Protein AF-A0A1C4AXN3-F1 (afdb_monomer_lite)

pLDDT: mean 95.67, std 4.76, range [65.56, 98.5]

Foldseek 3Di:
DVVLVVLLVQLVVLLVVLVVLLVVLVCCVPPPQDPPDDPVSNVVSVVVSVVSNVVSVVSNVVSVVSVVVD

Organism: NCBI:txid1005667

Radius of gyration: 16.07 Å; chains: 1; bounding box: 31×17×48 Å

Secondary structure (DSSP, 8-state):
-HHHHHHHHHHHHHHHHHHHHHHHHHHIIIII--TTS-HHHHHHHHHHHHHHHHHHHHHHHHHHHHHTT-

Structure (mmCIF, N/CA/C/O backbone):
data_AF-A0A1C4AXN3-F1
#
_entry.id   AF-A0A1C4AXN3-F1
#
loop_
_atom_site.group_PDB
_atom_site.id
_atom_site.type_symbol
_atom_site.label_atom_id
_atom_site.label_alt_id
_atom_site.label_comp_id
_atom_site.label_asym_id
_atom_site.label_entity_id
_atom_site.label_seq_id
_atom_site.pdbx_PDB_ins_code
_atom_site.Cartn_x
_atom_site.Cartn_y
_atom_site.Cartn_z
_atom_site.occupancy
_atom_site.B_iso_or_equiv
_atom_site.auth_seq_id
_atom_site.auth_comp_id
_atom_site.auth_asym_id
_atom_site.auth_atom_id
_atom_site.pdbx_PDB_model_num
ATOM 1 N N . MET A 1 1 ? -12.489 6.448 28.774 1.00 65.56 1 MET A N 1
ATOM 2 C CA . MET A 1 1 ? -12.977 7.321 27.679 1.00 65.56 1 MET A CA 1
ATOM 3 C C . MET A 1 1 ? -11.862 7.639 26.680 1.00 65.56 1 MET A C 1
ATOM 5 O O . MET A 1 1 ? -12.067 7.413 25.497 1.00 65.56 1 MET A O 1
ATOM 9 N N . SER A 1 2 ? -10.670 8.048 27.136 1.00 81.69 2 SER A N 1
ATOM 10 C CA . SER A 1 2 ? -9.487 8.286 26.285 1.00 81.69 2 SER A CA 1
ATOM 11 C C . SER A 1 2 ? -9.025 7.060 25.485 1.00 81.69 2 SER A C 1
ATOM 13 O O . SER A 1 2 ? -8.766 7.180 24.296 1.00 81.69 2 SER A O 1
ATOM 15 N N . GLU A 1 3 ? -8.984 5.869 26.090 1.00 87.56 3 GLU A N 1
ATOM 16 C CA . GLU A 1 3 ? -8.500 4.650 25.415 1.00 87.56 3 GLU A CA 1
ATOM 17 C C . GLU A 1 3 ? -9.331 4.271 24.176 1.00 87.56 3 GLU A C 1
ATOM 19 O O . GLU A 1 3 ? -8.775 3.929 23.134 1.00 87.56 3 GLU A O 1
ATOM 24 N N . LYS A 1 4 ? -10.665 4.391 24.255 1.00 88.94 4 LYS A N 1
ATOM 25 C CA . LYS A 1 4 ? -11.557 4.150 23.109 1.00 88.94 4 LYS A CA 1
ATOM 26 C C . LYS A 1 4 ? -11.326 5.162 21.987 1.00 88.94 4 LYS A C 1
ATOM 28 O O . LYS A 1 4 ? -11.285 4.774 20.826 1.00 88.94 4 LYS A O 1
ATOM 33 N N . ILE A 1 5 ? -11.126 6.436 22.333 1.00 93.50 5 ILE A N 1
ATOM 34 C CA . ILE A 1 5 ? -10.825 7.498 21.360 1.00 93.50 5 ILE A CA 1
ATOM 35 C C . ILE A 1 5 ? -9.479 7.227 20.676 1.00 93.50 5 ILE A C 1
ATOM 37 O O . ILE A 1 5 ? -9.385 7.325 19.457 1.00 93.50 5 ILE A O 1
ATOM 41 N N . ILE A 1 6 ? -8.457 6.823 21.436 1.00 93.56 6 ILE A N 1
ATOM 42 C CA . ILE A 1 6 ? -7.136 6.477 20.893 1.00 93.56 6 ILE A CA 1
ATOM 43 C C . ILE A 1 6 ? -7.242 5.286 19.936 1.00 93.56 6 ILE A C 1
ATOM 45 O O . ILE A 1 6 ? -6.737 5.364 18.819 1.00 93.56 6 ILE A O 1
ATOM 49 N N . LYS A 1 7 ? -7.931 4.207 20.331 1.00 93.56 7 LYS A N 1
ATOM 50 C CA . LYS A 1 7 ? -8.154 3.037 19.463 1.00 93.56 7 LYS A CA 1
ATOM 51 C C . LYS A 1 7 ? -8.902 3.411 18.185 1.00 93.56 7 LYS A C 1
ATOM 53 O O . LYS A 1 7 ? -8.542 2.933 17.113 1.00 93.56 7 LYS A O 1
ATOM 58 N N . TYR A 1 8 ? -9.894 4.295 18.286 1.00 94.62 8 TYR A N 1
ATOM 59 C CA . TYR A 1 8 ? -10.663 4.770 17.138 1.00 94.62 8 TYR A CA 1
ATOM 60 C C . TYR A 1 8 ? -9.782 5.552 16.163 1.00 94.62 8 TYR A C 1
ATOM 62 O O . TYR A 1 8 ? -9.717 5.214 14.984 1.00 94.62 8 TYR A O 1
ATOM 70 N N . LEU A 1 9 ? -9.038 6.544 16.659 1.00 96.50 9 LEU A N 1
ATOM 71 C CA . LEU A 1 9 ? -8.109 7.324 15.839 1.00 96.50 9 LEU A CA 1
ATOM 72 C C . LEU A 1 9 ? -7.035 6.439 15.199 1.00 96.50 9 LEU A C 1
ATOM 74 O O . LEU A 1 9 ? -6.749 6.594 14.015 1.00 96.50 9 LEU A O 1
ATOM 78 N N . LEU A 1 10 ? -6.488 5.478 15.949 1.00 96.50 10 LEU A N 1
ATOM 79 C CA . LEU A 1 10 ? -5.490 4.538 15.445 1.00 96.50 10 LEU A CA 1
ATOM 80 C C . LEU A 1 10 ? -6.049 3.663 14.317 1.00 96.50 10 LEU A C 1
ATOM 82 O O . LEU A 1 10 ? -5.396 3.516 13.287 1.00 96.50 10 LEU A O 1
ATOM 86 N N . ALA A 1 11 ? -7.254 3.111 14.479 1.00 97.31 11 ALA A N 1
ATOM 87 C CA . ALA A 1 11 ? -7.883 2.286 13.451 1.00 97.31 11 ALA A CA 1
ATOM 88 C C . ALA A 1 11 ? -8.084 3.074 12.148 1.00 97.31 11 ALA A C 1
ATOM 90 O O . ALA A 1 11 ? -7.676 2.620 11.082 1.00 97.31 11 ALA A O 1
ATOM 91 N N . TYR A 1 12 ? -8.636 4.287 12.225 1.00 97.50 12 TYR A N 1
ATOM 92 C CA . TYR A 1 12 ? -8.844 5.115 11.035 1.00 97.50 12 TYR A CA 1
ATOM 93 C C . TYR A 1 12 ? -7.533 5.591 10.401 1.00 97.50 12 TYR A C 1
ATOM 95 O O . TYR A 1 12 ? -7.429 5.614 9.175 1.00 97.50 12 TYR A O 1
ATOM 103 N N . ALA A 1 13 ? -6.512 5.906 11.203 1.00 98.06 13 ALA A N 1
ATOM 104 C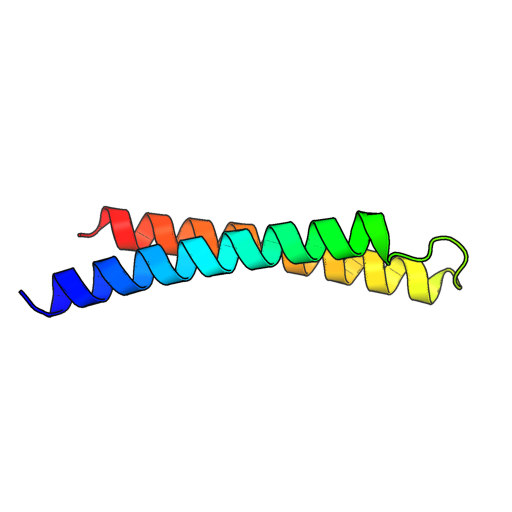 CA . ALA A 1 13 ? -5.187 6.240 10.689 1.00 98.06 13 ALA A CA 1
ATOM 105 C C . ALA A 1 13 ? -4.564 5.060 9.924 1.00 98.06 13 ALA A C 1
ATOM 107 O O . ALA A 1 13 ? -4.051 5.246 8.824 1.00 98.06 13 ALA A O 1
ATOM 108 N N . LEU A 1 14 ? -4.658 3.836 10.457 1.00 98.06 14 LEU A N 1
ATOM 109 C CA . LEU A 1 14 ? -4.160 2.633 9.784 1.00 98.06 14 LEU A CA 1
ATOM 110 C C . LEU A 1 14 ? -4.933 2.332 8.493 1.00 98.06 14 LEU A C 1
ATOM 112 O O . LEU A 1 14 ? -4.313 2.002 7.483 1.00 98.06 14 LEU A O 1
ATOM 116 N N . MET A 1 15 ? -6.261 2.493 8.488 1.00 98.31 15 MET A N 1
ATOM 117 C CA . MET A 1 15 ? -7.064 2.360 7.263 1.00 98.31 15 MET A CA 1
ATOM 118 C C . MET A 1 15 ? -6.626 3.368 6.202 1.00 98.31 15 MET A C 1
ATOM 120 O O . MET A 1 15 ? -6.421 2.998 5.048 1.00 98.31 15 MET A O 1
ATOM 124 N N . PHE A 1 16 ? -6.430 4.628 6.594 1.00 98.12 16 PHE A N 1
ATOM 125 C CA . PHE A 1 16 ? -5.961 5.669 5.688 1.00 98.12 16 PHE A CA 1
ATOM 126 C C . PHE A 1 16 ? -4.569 5.352 5.123 1.00 98.12 16 PHE A C 1
ATOM 128 O O . PHE A 1 16 ? -4.367 5.438 3.913 1.00 98.12 16 PHE A O 1
ATOM 135 N N . ILE A 1 17 ? -3.632 4.904 5.968 1.00 98.25 17 ILE A N 1
ATOM 136 C CA . ILE A 1 17 ? -2.291 4.479 5.538 1.00 98.25 17 ILE A CA 1
ATOM 137 C C . ILE A 1 17 ? -2.379 3.308 4.559 1.00 98.25 17 ILE A C 1
ATOM 139 O O . ILE A 1 17 ? -1.706 3.338 3.535 1.00 98.25 17 ILE A O 1
ATOM 143 N N . SER A 1 18 ? -3.213 2.302 4.831 1.00 98.44 18 SER A N 1
ATOM 144 C CA . SER A 1 18 ? -3.404 1.164 3.925 1.00 98.44 18 SER A CA 1
ATOM 145 C C . SER A 1 18 ? -3.867 1.611 2.536 1.00 98.44 18 SER A C 1
ATOM 147 O O . SER A 1 18 ? -3.272 1.222 1.528 1.00 98.44 18 SER A O 1
ATOM 149 N N . VAL A 1 19 ? -4.880 2.480 2.482 1.00 98.06 19 VAL A N 1
ATOM 150 C CA . VAL A 1 19 ? -5.409 3.024 1.228 1.00 98.06 19 VAL A CA 1
ATOM 151 C C . VAL A 1 19 ? -4.330 3.808 0.482 1.00 98.06 19 VAL A C 1
ATOM 153 O O . VAL A 1 19 ? -4.114 3.566 -0.705 1.00 98.06 19 VAL A O 1
ATOM 156 N N . LEU A 1 20 ? -3.598 4.692 1.168 1.00 98.19 20 LEU A N 1
ATOM 157 C CA . LEU A 1 20 ? -2.485 5.429 0.566 1.00 98.19 20 LEU A CA 1
ATOM 158 C C . LEU A 1 20 ? -1.404 4.499 0.013 1.00 98.19 20 LEU A C 1
ATOM 160 O O . LEU A 1 20 ? -0.915 4.727 -1.092 1.00 98.19 20 LEU A O 1
ATOM 164 N N . LEU A 1 21 ? -1.043 3.449 0.753 1.00 97.75 21 LEU A N 1
ATOM 165 C CA . LEU A 1 21 ? -0.034 2.478 0.338 1.00 97.75 21 LEU A CA 1
ATOM 166 C C . LEU A 1 21 ? -0.471 1.741 -0.938 1.00 97.75 21 LEU A C 1
ATOM 168 O O . LEU A 1 21 ? 0.324 1.595 -1.863 1.00 97.75 21 LEU A O 1
ATOM 172 N N . PHE A 1 22 ? -1.743 1.334 -1.007 1.00 98.19 22 PHE A N 1
ATOM 173 C CA . PHE A 1 22 ? -2.322 0.665 -2.173 1.00 98.19 22 PHE A CA 1
ATOM 174 C C . PHE A 1 22 ? -2.394 1.580 -3.402 1.00 98.19 22 PHE A C 1
ATOM 176 O O . PHE A 1 22 ? -1.985 1.192 -4.492 1.00 98.19 22 PHE A O 1
ATOM 183 N N . PHE A 1 23 ? -2.879 2.814 -3.250 1.00 97.88 23 PHE A N 1
ATOM 184 C CA . PHE A 1 23 ? -2.939 3.747 -4.377 1.00 97.88 23 PHE A CA 1
ATOM 185 C C . PHE A 1 23 ? -1.552 4.197 -4.834 1.00 97.88 23 PHE A C 1
ATOM 187 O O . PHE A 1 23 ? -1.344 4.392 -6.029 1.00 97.88 23 PHE A O 1
ATOM 194 N N . SER A 1 24 ? -0.587 4.312 -3.920 1.00 97.69 24 SER A N 1
ATOM 195 C CA . SER A 1 24 ? 0.798 4.637 -4.278 1.00 97.69 24 SER A CA 1
ATOM 196 C C . SER A 1 24 ? 1.462 3.494 -5.045 1.00 97.69 24 SER A C 1
ATOM 198 O O . SER A 1 24 ? 2.141 3.746 -6.038 1.00 97.69 24 SER A O 1
ATOM 200 N N . SER A 1 25 ? 1.243 2.238 -4.637 1.00 97.44 25 SER A N 1
ATOM 201 C CA . SER A 1 25 ? 1.770 1.076 -5.362 1.00 97.44 25 SER A CA 1
ATOM 202 C C . SER A 1 25 ? 1.113 0.916 -6.734 1.00 97.44 25 SER A C 1
ATOM 204 O O . SER A 1 25 ? 1.811 0.690 -7.722 1.00 97.44 25 SER A O 1
ATOM 206 N N . LEU A 1 26 ? -0.203 1.130 -6.828 1.00 97.38 26 LEU A N 1
ATOM 207 C CA . LEU A 1 26 ? -0.918 1.162 -8.103 1.00 97.38 26 LEU A CA 1
ATOM 208 C C . LEU A 1 26 ? -0.416 2.295 -9.007 1.00 97.38 26 LEU A C 1
ATOM 210 O O . LEU A 1 26 ? -0.162 2.074 -10.187 1.00 97.38 26 LEU A O 1
ATOM 214 N N . GLY A 1 27 ? -0.233 3.497 -8.460 1.00 97.56 27 GLY A N 1
ATOM 215 C CA . GLY A 1 27 ? 0.305 4.638 -9.195 1.00 97.56 27 GLY A CA 1
ATOM 216 C C . GLY A 1 27 ? 1.717 4.370 -9.715 1.00 97.56 27 GLY A C 1
ATOM 217 O O . GLY A 1 27 ? 1.995 4.616 -10.886 1.00 97.56 27 GLY A O 1
ATOM 218 N N . TYR A 1 28 ? 2.591 3.791 -8.888 1.00 97.31 28 TYR A N 1
ATOM 219 C CA . TYR A 1 28 ? 3.919 3.366 -9.328 1.00 97.31 28 TYR A CA 1
ATOM 220 C C . TYR A 1 28 ? 3.829 2.364 -10.484 1.00 97.31 28 TYR A C 1
ATOM 222 O O . TYR A 1 28 ? 4.488 2.551 -11.502 1.00 97.31 28 TYR A O 1
ATOM 230 N N . TYR A 1 29 ? 2.971 1.348 -10.365 1.00 96.75 29 TYR A N 1
ATOM 231 C CA . TYR A 1 29 ? 2.771 0.354 -11.418 1.00 96.75 29 TYR A CA 1
ATOM 232 C C . TYR A 1 29 ? 2.301 0.970 -12.745 1.00 96.75 29 TYR A C 1
ATOM 234 O O . TYR A 1 29 ? 2.817 0.620 -13.801 1.00 96.75 29 TYR A O 1
ATOM 242 N N . LEU A 1 30 ? 1.336 1.892 -12.697 1.00 97.12 30 LEU A N 1
ATOM 243 C CA . LEU A 1 30 ? 0.726 2.473 -13.896 1.00 97.12 30 LEU A CA 1
ATOM 244 C C . LEU A 1 30 ? 1.597 3.537 -14.572 1.00 97.12 30 LEU A C 1
ATOM 246 O O . LEU A 1 30 ? 1.595 3.625 -15.796 1.00 97.12 30 LEU A O 1
ATOM 250 N N . PHE A 1 31 ? 2.300 4.362 -13.792 1.00 96.81 31 PHE A N 1
ATOM 251 C CA . PHE A 1 31 ? 2.966 5.561 -14.314 1.00 96.81 31 PHE A CA 1
ATOM 252 C C . PHE A 1 31 ? 4.494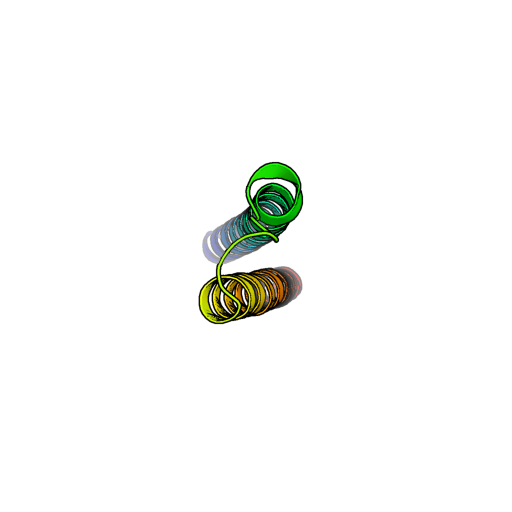 5.476 -14.333 1.00 96.81 31 PHE A C 1
ATOM 254 O O . PHE A 1 31 ? 5.119 6.209 -15.094 1.00 96.81 31 PHE A O 1
ATOM 261 N N . LEU A 1 32 ? 5.103 4.635 -13.490 1.00 95.56 32 LEU A N 1
ATOM 262 C CA . LEU A 1 32 ? 6.556 4.631 -13.265 1.00 95.56 32 LEU A CA 1
ATOM 263 C C . LEU A 1 32 ? 7.221 3.273 -13.512 1.00 95.56 32 LEU A C 1
ATOM 265 O O . LE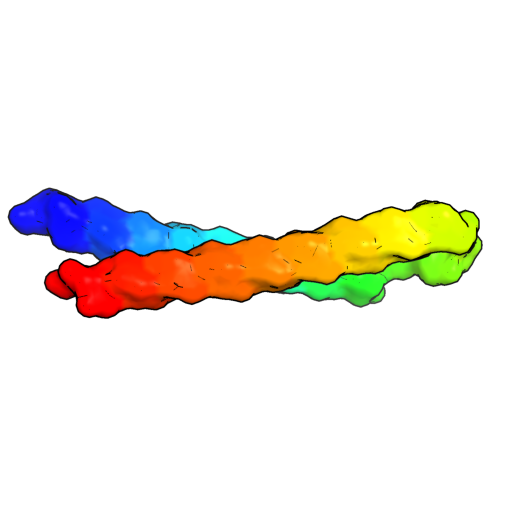U A 1 32 ? 8.445 3.213 -13.625 1.00 95.56 32 LEU A O 1
ATOM 269 N N . PHE A 1 33 ? 6.456 2.184 -13.566 1.00 96.12 33 PHE A N 1
ATOM 270 C CA . PHE A 1 33 ? 7.018 0.851 -13.733 1.00 96.12 33 PHE A CA 1
ATOM 271 C C . PHE A 1 33 ? 7.566 0.664 -15.147 1.00 96.12 33 PHE A C 1
ATOM 273 O O . PHE A 1 33 ? 6.822 0.620 -16.126 1.00 96.12 33 PHE A O 1
ATOM 280 N N . ASP A 1 34 ? 8.884 0.513 -15.235 1.00 95.38 34 ASP A N 1
ATOM 281 C CA . ASP A 1 34 ? 9.574 0.276 -16.495 1.00 95.38 34 ASP A CA 1
ATOM 282 C C . ASP A 1 34 ? 9.638 -1.222 -16.821 1.00 95.38 34 ASP A C 1
ATOM 284 O O . ASP A 1 34 ? 10.378 -1.993 -16.204 1.00 95.38 34 ASP A O 1
ATOM 288 N N . TRP A 1 35 ? 8.871 -1.623 -17.832 1.00 93.31 35 TRP A N 1
ATOM 289 C CA . TRP A 1 35 ? 8.868 -2.983 -18.374 1.00 93.31 35 TRP A CA 1
ATOM 290 C C . TRP A 1 35 ? 10.049 -3.282 -19.300 1.00 93.31 35 TRP A C 1
ATOM 292 O O . TRP A 1 35 ? 10.314 -4.449 -19.588 1.00 93.31 35 TRP A O 1
ATOM 302 N N . HIS A 1 36 ? 10.753 -2.254 -19.771 1.00 94.81 36 HIS A N 1
ATOM 303 C CA . HIS A 1 36 ? 11.876 -2.382 -20.697 1.00 94.81 36 HIS A CA 1
ATOM 304 C C . HIS A 1 36 ? 13.231 -2.494 -19.983 1.00 94.81 36 HIS A C 1
ATOM 306 O O . HIS A 1 36 ? 14.256 -2.696 -20.639 1.00 94.81 36 HIS A O 1
ATOM 312 N N . GLY A 1 37 ? 13.247 -2.412 -18.649 1.00 92.12 37 GLY A N 1
ATOM 313 C CA . GLY A 1 37 ? 14.432 -2.632 -17.829 1.00 92.12 37 GLY A CA 1
ATOM 314 C C . GLY A 1 37 ? 14.972 -4.066 -17.903 1.00 92.12 37 GLY A C 1
ATOM 315 O O . GLY A 1 37 ? 14.390 -4.975 -18.499 1.00 92.12 37 GLY A O 1
ATOM 316 N N . THR A 1 38 ? 16.115 -4.308 -17.256 1.00 96.50 38 THR A N 1
ATOM 317 C CA . THR A 1 38 ? 16.673 -5.667 -17.202 1.00 96.50 38 THR A CA 1
ATOM 318 C C . THR A 1 38 ? 15.706 -6.628 -16.508 1.00 96.50 38 THR A C 1
ATOM 320 O O . THR A 1 38 ? 14.983 -6.234 -15.591 1.00 96.50 38 THR A O 1
ATOM 323 N N . ARG A 1 39 ? 15.744 -7.918 -16.877 1.00 95.06 39 ARG A N 1
ATOM 324 C CA . ARG A 1 39 ? 14.903 -8.951 -16.243 1.00 95.06 39 ARG A CA 1
ATOM 325 C C . ARG A 1 39 ? 14.985 -8.895 -14.716 1.00 95.06 39 ARG A C 1
ATOM 327 O O . ARG A 1 39 ? 13.957 -8.935 -14.057 1.00 95.06 39 ARG A O 1
ATOM 334 N N . VAL A 1 40 ? 16.191 -8.759 -14.162 1.00 96.69 40 VAL A N 1
ATOM 335 C CA . VAL A 1 40 ? 16.405 -8.691 -12.707 1.00 96.69 40 VAL A CA 1
ATOM 336 C C . VAL A 1 40 ? 15.688 -7.485 -12.098 1.00 96.69 40 VAL A C 1
ATOM 338 O O . VAL A 1 40 ? 14.979 -7.639 -11.108 1.00 96.69 40 VAL A O 1
ATOM 341 N N . THR A 1 41 ? 15.815 -6.305 -12.709 1.00 94.50 41 THR A N 1
ATOM 342 C CA . THR A 1 41 ? 15.157 -5.076 -12.243 1.00 94.50 41 THR A CA 1
ATOM 343 C C . THR A 1 41 ? 13.634 -5.204 -12.273 1.00 94.50 41 THR A C 1
ATOM 345 O O . THR A 1 41 ? 12.972 -4.862 -11.295 1.00 94.50 41 THR A O 1
ATOM 348 N N . VAL A 1 42 ? 13.082 -5.750 -13.360 1.00 96.88 42 VAL A N 1
ATOM 349 C CA . VAL A 1 42 ? 11.635 -5.965 -13.514 1.00 96.88 42 VAL A CA 1
ATOM 350 C C . VAL A 1 42 ? 11.113 -6.925 -12.444 1.00 96.88 42 VAL A C 1
ATOM 352 O O . VAL A 1 42 ? 10.158 -6.598 -11.742 1.00 96.88 42 VAL A O 1
ATOM 355 N N . TRP A 1 43 ? 11.763 -8.080 -12.262 1.00 97.00 43 TRP A N 1
ATOM 356 C CA . TRP A 1 43 ? 11.370 -9.064 -11.247 1.00 97.00 43 TRP A CA 1
ATOM 357 C C . TRP A 1 43 ? 11.457 -8.506 -9.827 1.00 97.00 43 TRP A C 1
ATOM 359 O O . TRP A 1 43 ? 10.567 -8.751 -9.016 1.00 97.00 43 TRP A O 1
ATOM 369 N N . MET A 1 44 ? 12.499 -7.730 -9.532 1.00 97.12 44 MET A N 1
ATOM 370 C CA . MET A 1 44 ? 12.680 -7.109 -8.225 1.00 97.12 44 MET A CA 1
ATOM 371 C C . MET A 1 44 ? 11.579 -6.079 -7.934 1.00 97.12 44 MET A C 1
ATOM 373 O O . MET A 1 44 ? 10.944 -6.152 -6.884 1.00 97.12 44 MET A O 1
ATOM 377 N N . ASN A 1 45 ? 11.291 -5.172 -8.874 1.00 96.56 45 ASN A N 1
ATOM 378 C CA . ASN A 1 45 ? 10.224 -4.179 -8.710 1.00 96.56 45 ASN A CA 1
ATOM 379 C C . ASN A 1 45 ? 8.842 -4.839 -8.602 1.00 96.56 45 ASN A C 1
ATOM 381 O O . ASN A 1 45 ? 8.035 -4.446 -7.759 1.00 96.56 45 ASN A O 1
ATOM 385 N N . ALA A 1 46 ? 8.572 -5.868 -9.411 1.00 96.06 46 ALA A N 1
ATOM 386 C CA . ALA A 1 46 ? 7.327 -6.627 -9.330 1.00 96.06 46 ALA A CA 1
ATOM 387 C C . ALA A 1 46 ? 7.186 -7.332 -7.970 1.00 96.06 46 ALA A C 1
ATOM 389 O O . ALA A 1 46 ? 6.125 -7.274 -7.350 1.00 96.06 46 ALA A O 1
ATOM 390 N N . GLY A 1 47 ? 8.267 -7.936 -7.466 1.00 97.25 47 GLY A N 1
ATOM 391 C CA . GLY A 1 47 ? 8.306 -8.538 -6.134 1.00 97.25 47 GLY A CA 1
ATOM 392 C C . GLY A 1 47 ? 8.013 -7.524 -5.026 1.00 97.25 47 GLY A C 1
ATOM 393 O O . GLY A 1 47 ? 7.168 -7.781 -4.168 1.00 97.25 47 GLY A O 1
ATOM 394 N N . PHE A 1 48 ? 8.638 -6.343 -5.074 1.00 96.50 48 PHE A N 1
ATOM 395 C CA . PHE A 1 48 ? 8.360 -5.267 -4.119 1.00 96.50 48 PHE A CA 1
ATOM 396 C C . PHE A 1 48 ? 6.905 -4.802 -4.169 1.00 96.50 48 PHE A C 1
ATOM 398 O O . PHE A 1 48 ? 6.298 -4.612 -3.117 1.00 96.50 48 PHE A O 1
ATOM 405 N N . LEU A 1 49 ? 6.317 -4.678 -5.362 1.00 97.56 49 LEU A N 1
ATOM 406 C CA . LEU A 1 49 ? 4.905 -4.327 -5.509 1.00 97.56 49 LEU A CA 1
ATOM 407 C C . LEU A 1 49 ? 3.983 -5.347 -4.842 1.00 97.56 49 LEU A C 1
ATOM 409 O O . LEU A 1 49 ? 3.080 -4.951 -4.107 1.00 97.56 49 LEU A O 1
ATOM 413 N N . VAL A 1 50 ? 4.231 -6.645 -5.037 1.00 97.94 50 VAL A N 1
ATOM 414 C CA . VAL A 1 50 ? 3.445 -7.706 -4.387 1.00 97.94 50 VAL A CA 1
ATOM 415 C C . VAL A 1 50 ? 3.540 -7.600 -2.865 1.00 97.94 50 VAL A C 1
ATOM 417 O O . VAL A 1 50 ? 2.517 -7.656 -2.187 1.00 97.94 50 VAL A O 1
ATOM 420 N N . VAL A 1 51 ? 4.743 -7.393 -2.321 1.00 98.06 51 VAL A N 1
ATOM 421 C CA . VAL A 1 51 ? 4.948 -7.247 -0.871 1.00 98.06 51 VAL A CA 1
ATOM 422 C C . VAL A 1 51 ? 4.237 -6.007 -0.329 1.00 98.06 51 VAL A C 1
ATOM 424 O O . VAL A 1 51 ? 3.574 -6.090 0.701 1.00 98.06 51 VAL A O 1
ATOM 427 N N . ILE A 1 52 ? 4.323 -4.870 -1.024 1.00 97.75 52 ILE A N 1
ATOM 428 C CA . ILE A 1 52 ? 3.672 -3.619 -0.612 1.00 97.75 52 ILE A CA 1
ATOM 429 C C . ILE A 1 52 ? 2.146 -3.762 -0.658 1.00 97.75 52 ILE A C 1
ATOM 431 O O . ILE A 1 52 ? 1.469 -3.359 0.283 1.00 97.75 52 ILE A O 1
ATOM 435 N N . VAL A 1 53 ? 1.587 -4.378 -1.702 1.00 98.19 53 VAL A N 1
ATOM 436 C CA . VAL A 1 53 ? 0.140 -4.641 -1.786 1.00 98.19 53 VAL A CA 1
ATOM 437 C C . VAL A 1 53 ? -0.308 -5.618 -0.696 1.00 98.19 53 VAL A C 1
ATOM 439 O O . VAL A 1 53 ? -1.324 -5.396 -0.045 1.00 98.19 53 VAL A O 1
ATOM 442 N N . ALA A 1 54 ? 0.458 -6.675 -0.425 1.00 98.38 54 ALA A N 1
ATOM 443 C CA . ALA A 1 54 ? 0.152 -7.579 0.681 1.00 98.38 54 ALA A CA 1
ATOM 444 C C . ALA A 1 54 ? 0.199 -6.850 2.036 1.00 98.38 54 ALA A C 1
ATOM 446 O O . ALA A 1 54 ? -0.677 -7.047 2.881 1.00 98.38 54 ALA A O 1
ATOM 447 N N . ALA A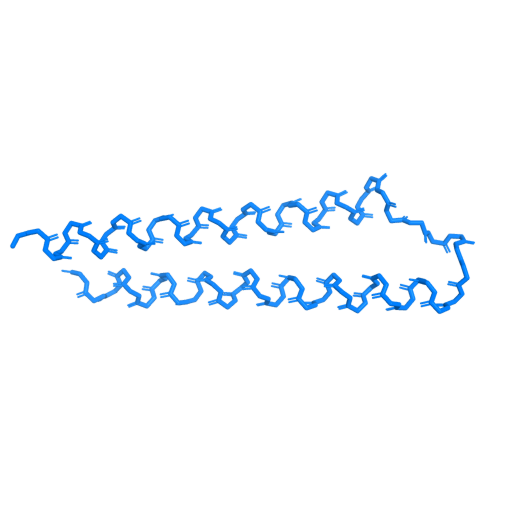 1 55 ? 1.180 -5.964 2.231 1.00 98.25 55 ALA A N 1
ATOM 448 C CA . ALA A 1 55 ? 1.296 -5.142 3.428 1.00 98.25 55 ALA A CA 1
ATOM 449 C C . ALA A 1 55 ? 0.113 -4.176 3.580 1.00 98.25 55 ALA A C 1
ATOM 451 O O . ALA A 1 55 ? -0.403 -4.038 4.688 1.00 98.25 55 ALA A O 1
ATOM 452 N N . SER A 1 56 ? -0.370 -3.552 2.498 1.00 98.50 56 SER A N 1
ATOM 453 C CA . SE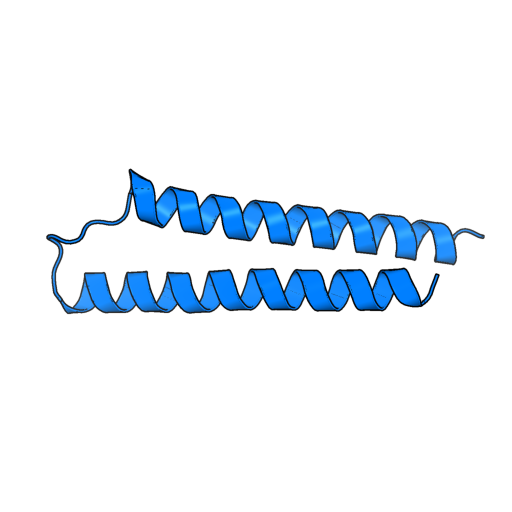R A 1 56 ? -1.546 -2.677 2.575 1.00 98.50 56 SER A CA 1
ATOM 454 C C . SER A 1 56 ? -2.782 -3.450 3.037 1.00 98.50 56 SER A C 1
ATOM 456 O O . SER A 1 56 ? -3.475 -3.000 3.953 1.00 98.50 56 SER A O 1
ATOM 458 N N . ILE A 1 57 ? -3.013 -4.648 2.494 1.00 98.25 57 ILE A N 1
ATOM 459 C CA . ILE A 1 57 ? -4.120 -5.526 2.898 1.00 98.25 57 ILE A CA 1
ATOM 460 C C . ILE A 1 57 ? -3.979 -5.935 4.370 1.00 98.25 57 ILE A C 1
ATOM 462 O O . ILE A 1 57 ? -4.945 -5.859 5.129 1.00 98.25 57 ILE A O 1
ATOM 466 N N . ALA A 1 58 ? -2.776 -6.322 4.801 1.00 98.50 58 ALA A N 1
ATOM 467 C CA . ALA A 1 58 ? -2.518 -6.712 6.184 1.00 98.50 58 ALA A CA 1
ATOM 468 C C . ALA A 1 58 ? -2.764 -5.556 7.170 1.00 98.50 58 ALA A C 1
ATOM 470 O O . ALA A 1 58 ? -3.408 -5.754 8.201 1.00 98.50 58 ALA A O 1
ATOM 471 N N . ILE A 1 59 ? -2.315 -4.339 6.841 1.00 98.44 59 ILE A N 1
ATOM 472 C CA . ILE A 1 59 ? -2.561 -3.135 7.650 1.00 98.44 59 ILE A CA 1
ATOM 473 C C . ILE A 1 59 ? -4.065 -2.866 7.762 1.00 98.44 59 ILE A C 1
ATOM 475 O O . ILE A 1 59 ? -4.553 -2.599 8.860 1.00 98.44 59 ILE A O 1
ATOM 479 N N . TYR A 1 60 ? -4.809 -2.979 6.658 1.00 98.38 60 TYR A N 1
ATOM 480 C CA . TYR A 1 60 ? -6.262 -2.808 6.673 1.00 98.38 60 TYR A CA 1
ATOM 481 C C . TYR A 1 60 ? -6.948 -3.841 7.572 1.00 98.38 60 TYR A C 1
ATOM 483 O O . TYR A 1 60 ? -7.770 -3.479 8.411 1.00 98.38 60 TYR A O 1
ATOM 491 N N . ALA A 1 61 ? -6.562 -5.115 7.465 1.00 98.19 61 ALA A N 1
ATOM 492 C CA . ALA A 1 61 ? -7.112 -6.180 8.298 1.00 98.19 61 ALA A CA 1
ATOM 493 C C . ALA A 1 61 ? -6.84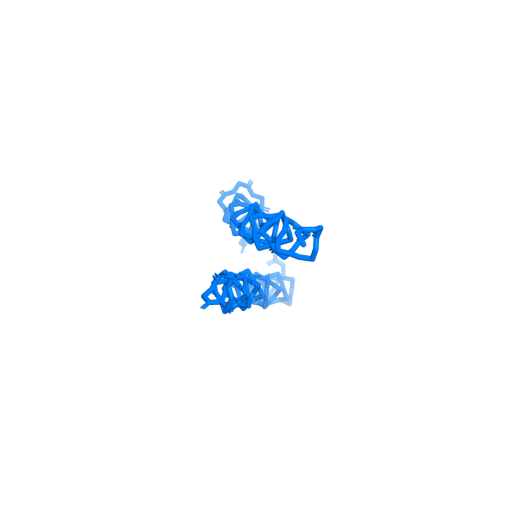6 -5.946 9.797 1.00 98.19 61 ALA A C 1
ATOM 495 O O . ALA A 1 61 ? -7.731 -6.151 10.629 1.00 98.19 61 ALA A O 1
ATOM 496 N N . VAL A 1 62 ? -5.646 -5.473 10.155 1.00 98.06 62 VAL A N 1
ATOM 497 C CA . VAL A 1 62 ? -5.323 -5.074 11.535 1.00 98.06 62 VAL A CA 1
ATOM 498 C C . VAL A 1 62 ? -6.188 -3.893 11.977 1.00 98.06 62 VAL A C 1
ATOM 500 O O . VAL A 1 62 ? -6.703 -3.901 13.094 1.00 98.06 62 VAL A O 1
ATOM 503 N N . ALA A 1 63 ? -6.389 -2.902 11.110 1.00 97.75 63 ALA A N 1
ATOM 504 C CA . ALA A 1 63 ? -7.208 -1.736 11.410 1.00 97.75 63 ALA A CA 1
ATOM 505 C C . ALA A 1 63 ? -8.683 -2.099 11.662 1.00 97.75 63 ALA A C 1
ATOM 507 O O . ALA A 1 63 ? -9.265 -1.647 12.648 1.00 97.75 63 ALA A O 1
ATOM 508 N N . GLU A 1 64 ? -9.267 -2.960 10.824 1.00 97.56 64 GLU A N 1
ATOM 509 C CA . GLU A 1 64 ? -10.620 -3.504 11.012 1.00 97.56 64 GLU A CA 1
ATOM 510 C C . GLU A 1 64 ? -10.730 -4.288 12.325 1.00 97.56 64 GLU A C 1
ATOM 512 O O . GLU A 1 64 ? -11.674 -4.089 13.090 1.00 97.56 64 GLU A O 1
ATOM 517 N N . LYS A 1 65 ? -9.723 -5.108 12.655 1.00 97.00 65 LYS A N 1
ATOM 518 C CA . LYS A 1 65 ? -9.683 -5.844 13.926 1.00 97.00 65 LYS A CA 1
ATOM 519 C C . LYS A 1 65 ? -9.622 -4.921 15.146 1.00 97.00 65 LYS A C 1
ATOM 521 O O . LYS A 1 65 ? -10.245 -5.218 16.160 1.00 97.00 65 LYS A O 1
ATOM 526 N N . ILE A 1 66 ? -8.878 -3.814 15.081 1.00 95.06 66 ILE A N 1
ATOM 527 C CA . ILE A 1 66 ? -8.852 -2.818 16.167 1.00 95.06 66 ILE A CA 1
ATOM 528 C C . ILE A 1 66 ? -10.222 -2.151 16.280 1.00 95.06 66 ILE A C 1
ATOM 530 O O . ILE A 1 66 ? -10.751 -2.023 17.382 1.00 95.06 66 ILE A O 1
ATOM 534 N N . LYS A 1 67 ? -10.816 -1.763 15.147 1.00 93.69 67 LYS A N 1
ATOM 535 C CA . LYS A 1 67 ? -12.128 -1.111 15.099 1.00 93.69 67 LYS A CA 1
ATOM 536 C C . LYS A 1 67 ? -13.242 -1.995 15.660 1.00 93.69 67 LYS A C 1
ATOM 538 O O . LYS A 1 67 ? -14.099 -1.486 16.372 1.00 93.69 67 LYS A O 1
ATOM 543 N N . SER A 1 68 ? -13.211 -3.305 15.404 1.00 94.06 68 SER A N 1
ATOM 544 C CA . SER A 1 68 ? -14.217 -4.249 15.912 1.00 94.06 68 SER A CA 1
ATOM 545 C C . SER A 1 68 ? -14.173 -4.452 17.433 1.00 94.06 68 SER A C 1
ATOM 547 O O . SER A 1 68 ? -15.047 -5.116 17.981 1.00 94.06 68 SER A O 1
ATOM 549 N N . GLN A 1 69 ? -13.141 -3.947 18.115 1.00 89.50 69 GLN A N 1
ATOM 550 C CA . GLN A 1 69 ? -12.950 -4.060 19.567 1.00 89.50 69 GLN A CA 1
ATOM 551 C C . GLN A 1 69 ? -13.317 -2.776 20.339 1.00 89.50 69 GLN A C 1
ATOM 553 O O . GLN A 1 69 ? -13.076 -2.706 21.548 1.00 89.50 69 GLN A O 1
ATOM 558 N N . ILE A 1 70 ? -13.838 -1.749 19.659 1.00 86.25 70 ILE A N 1
ATOM 559 C CA . ILE A 1 70 ? -14.209 -0.439 20.233 1.00 86.25 70 ILE A CA 1
ATOM 560 C C . ILE A 1 70 ? -15.686 -0.425 20.622 1.00 86.25 70 ILE A C 1
ATOM 562 O O . ILE A 1 70 ? -15.987 0.056 21.751 1.00 86.25 70 ILE A O 1
#

Sequence (70 aa):
MSEKIIKYLLAYALMFISVLLFFSSLGYYLFLFDWHGTRVTVWMNAGFLVVIVAASIAIYAVAEKIKSQI